Protein AF-A0AAD4DXH2-F1 (afdb_monomer_lite)

Structure (mmCIF, N/CA/C/O backbone):
data_AF-A0AAD4DXH2-F1
#
_entry.id   AF-A0AAD4DXH2-F1
#
loop_
_atom_site.group_PDB
_atom_site.id
_atom_site.type_symbol
_atom_site.label_atom_id
_atom_site.label_alt_id
_atom_site.label_comp_id
_atom_site.label_asym_id
_atom_site.label_entity_id
_atom_site.label_seq_id
_atom_site.pdbx_PDB_ins_code
_atom_site.Cartn_x
_atom_site.Cartn_y
_atom_site.Cartn_z
_atom_site.occupancy
_atom_site.B_iso_or_equiv
_atom_site.auth_seq_id
_atom_site.auth_comp_id
_atom_site.auth_asym_id
_atom_site.auth_atom_id
_atom_site.pdbx_PDB_model_num
ATOM 1 N N . LEU A 1 1 ? 5.247 3.028 -15.752 1.00 75.00 1 LEU A N 1
ATOM 2 C CA . LEU A 1 1 ? 4.070 2.848 -14.884 1.00 75.00 1 LEU A CA 1
ATOM 3 C C . LEU A 1 1 ? 3.505 4.231 -14.631 1.00 75.00 1 LEU A C 1
ATOM 5 O O . LEU A 1 1 ? 4.290 5.176 -14.620 1.00 75.00 1 LEU A O 1
ATOM 9 N N . ASP A 1 2 ? 2.190 4.370 -14.524 1.00 86.31 2 ASP A N 1
ATOM 10 C CA . ASP A 1 2 ? 1.636 5.546 -13.846 1.00 86.31 2 ASP A CA 1
ATOM 11 C C . ASP A 1 2 ? 1.756 5.375 -12.317 1.00 86.31 2 ASP A C 1
ATOM 13 O O . ASP A 1 2 ? 2.102 4.293 -11.837 1.00 86.31 2 ASP A O 1
ATOM 17 N N . GLU A 1 3 ? 1.498 6.436 -11.549 1.00 87.94 3 GLU A N 1
ATOM 18 C CA . GLU A 1 3 ? 1.646 6.427 -10.083 1.00 87.94 3 GLU A CA 1
ATOM 19 C C . GLU A 1 3 ? 0.737 5.388 -9.401 1.00 87.94 3 GLU A C 1
ATOM 21 O O . GLU A 1 3 ? 1.119 4.790 -8.397 1.00 87.94 3 GLU A O 1
ATOM 26 N N . LEU A 1 4 ? -0.452 5.120 -9.958 1.00 89.00 4 LEU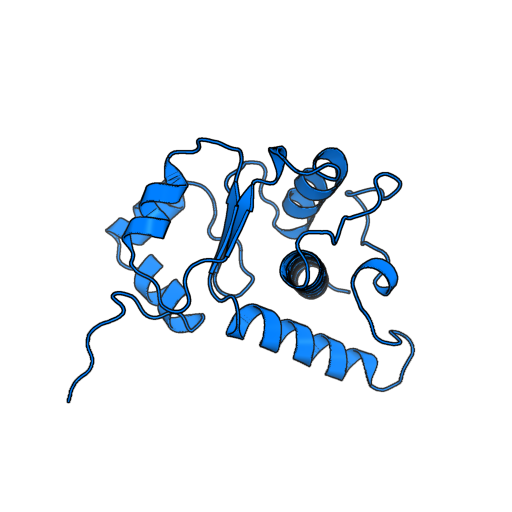 A N 1
ATOM 27 C CA . LEU A 1 4 ? -1.405 4.154 -9.401 1.00 89.00 4 LEU A CA 1
ATOM 28 C C . LEU A 1 4 ? -0.947 2.711 -9.631 1.00 89.00 4 LEU A C 1
ATOM 30 O O . LEU A 1 4 ? -1.036 1.876 -8.730 1.00 89.00 4 LEU A O 1
ATOM 34 N N . GLN A 1 5 ? -0.450 2.417 -10.830 1.00 90.62 5 GLN A N 1
ATOM 35 C CA . GLN A 1 5 ? 0.138 1.131 -11.188 1.00 90.62 5 GLN A CA 1
ATOM 36 C C . GLN A 1 5 ? 1.418 0.876 -10.399 1.00 90.62 5 GLN A C 1
ATOM 38 O O . GLN A 1 5 ? 1.651 -0.244 -9.951 1.00 90.62 5 GLN A O 1
ATOM 43 N N . GLU A 1 6 ? 2.238 1.907 -10.209 1.00 92.19 6 GLU A N 1
ATOM 44 C CA . GLU A 1 6 ? 3.446 1.822 -9.398 1.00 92.19 6 GLU A CA 1
ATOM 45 C C . GLU A 1 6 ? 3.113 1.559 -7.927 1.00 92.19 6 GLU A C 1
ATOM 47 O O . GLU A 1 6 ? 3.669 0.637 -7.333 1.00 92.19 6 GLU A O 1
ATOM 52 N N . LEU A 1 7 ? 2.139 2.278 -7.361 1.00 93.75 7 LEU A N 1
ATOM 53 C CA . LEU A 1 7 ? 1.660 2.034 -6.002 1.00 93.75 7 LEU A CA 1
ATOM 54 C C . LEU A 1 7 ? 1.124 0.612 -5.833 1.00 93.75 7 LEU A C 1
ATOM 56 O O . LEU A 1 7 ? 1.442 -0.043 -4.844 1.00 93.75 7 LEU A O 1
ATOM 60 N N . ALA A 1 8 ? 0.341 0.122 -6.795 1.00 93.19 8 ALA A N 1
ATOM 61 C CA . ALA A 1 8 ? -0.175 -1.241 -6.780 1.00 93.19 8 ALA A CA 1
ATOM 62 C C . ALA A 1 8 ? 0.946 -2.285 -6.858 1.00 93.19 8 ALA A C 1
ATOM 64 O O . ALA A 1 8 ? 0.915 -3.260 -6.114 1.00 93.19 8 ALA A O 1
ATOM 65 N N . ALA A 1 9 ? 1.954 -2.066 -7.706 1.00 93.19 9 ALA A N 1
ATOM 66 C CA . ALA A 1 9 ? 3.107 -2.953 -7.828 1.00 93.19 9 ALA A CA 1
ATOM 67 C C . ALA A 1 9 ? 3.935 -2.992 -6.536 1.00 93.19 9 ALA A C 1
ATOM 69 O O . ALA A 1 9 ? 4.247 -4.070 -6.036 1.00 93.19 9 ALA A O 1
ATOM 70 N N . VAL A 1 10 ? 4.236 -1.827 -5.949 1.00 93.81 10 VAL A N 1
ATOM 71 C CA . VAL A 1 10 ? 4.946 -1.730 -4.665 1.00 93.81 10 VAL A CA 1
ATOM 72 C C . VAL A 1 10 ? 4.137 -2.400 -3.556 1.00 93.81 10 VAL A C 1
ATOM 74 O O . VAL A 1 10 ? 4.693 -3.195 -2.802 1.00 93.81 10 VAL A O 1
ATOM 77 N N . ALA A 1 11 ? 2.830 -2.130 -3.477 1.00 93.38 11 ALA A N 1
ATOM 78 C CA . ALA A 1 11 ? 1.929 -2.729 -2.497 1.00 93.38 11 ALA A CA 1
ATOM 79 C C . ALA A 1 11 ? 1.855 -4.256 -2.639 1.00 93.38 11 ALA A C 1
ATOM 81 O O . ALA A 1 11 ? 1.969 -4.965 -1.642 1.00 93.38 11 ALA A O 1
ATOM 82 N N . ALA A 1 12 ? 1.724 -4.768 -3.866 1.00 92.94 12 ALA A N 1
ATOM 83 C CA . ALA A 1 12 ? 1.717 -6.199 -4.149 1.00 92.94 12 ALA A CA 1
ATOM 84 C C . ALA A 1 12 ? 3.049 -6.846 -3.753 1.00 92.94 12 ALA A C 1
ATOM 86 O O . ALA A 1 12 ? 3.057 -7.871 -3.074 1.00 92.94 12 ALA A O 1
ATOM 87 N N . PHE A 1 13 ? 4.173 -6.213 -4.101 1.00 94.25 13 PHE A N 1
ATOM 88 C CA . PHE A 1 13 ? 5.510 -6.695 -3.772 1.00 94.25 13 PHE A CA 1
ATOM 89 C C . PHE A 1 13 ? 5.710 -6.838 -2.261 1.00 94.25 13 PHE A C 1
ATOM 91 O O . PHE A 1 13 ? 6.060 -7.917 -1.788 1.00 94.25 13 PHE A O 1
ATOM 98 N N . ILE A 1 14 ? 5.443 -5.795 -1.473 1.00 93.50 14 ILE A N 1
ATOM 99 C CA . ILE A 1 14 ? 5.624 -5.864 -0.013 1.00 93.50 14 ILE A CA 1
ATOM 100 C C . ILE A 1 14 ? 4.581 -6.760 0.672 1.00 93.50 14 ILE A C 1
ATOM 102 O O . ILE A 1 14 ? 4.854 -7.308 1.740 1.00 93.50 14 ILE A O 1
ATOM 106 N N . ALA A 1 15 ? 3.391 -6.912 0.077 1.00 91.94 15 ALA A N 1
ATOM 107 C CA . ALA A 1 15 ? 2.336 -7.774 0.597 1.00 91.94 15 ALA A CA 1
ATOM 108 C C . ALA A 1 15 ? 2.604 -9.259 0.330 1.00 91.94 15 ALA A C 1
ATOM 110 O O . ALA A 1 15 ? 2.208 -10.105 1.133 1.00 91.94 15 ALA A O 1
ATOM 111 N N . ALA A 1 16 ? 3.293 -9.577 -0.770 1.00 91.31 16 ALA A N 1
ATOM 112 C CA . ALA A 1 16 ? 3.558 -10.949 -1.181 1.00 91.31 16 ALA A CA 1
ATOM 113 C C . ALA A 1 16 ? 4.414 -11.709 -0.160 1.00 91.31 16 ALA A C 1
ATOM 115 O O . ALA A 1 16 ? 4.097 -12.851 0.172 1.00 91.31 16 ALA A O 1
ATOM 116 N N . LEU A 1 17 ? 5.488 -11.093 0.353 1.00 88.88 17 LEU A N 1
ATOM 117 C CA . LEU A 1 17 ? 6.370 -11.710 1.348 1.00 88.88 17 LEU A CA 1
ATOM 118 C C . LEU A 1 17 ? 6.892 -10.674 2.359 1.00 88.88 17 LEU A C 1
ATOM 120 O O . LEU A 1 17 ? 7.385 -9.627 1.948 1.00 88.88 17 LEU A O 1
ATOM 124 N N . PRO A 1 18 ? 6.930 -10.986 3.671 1.00 84.12 18 PRO A N 1
ATOM 125 C CA . PRO A 1 18 ? 7.460 -10.068 4.689 1.00 84.12 18 PRO A CA 1
ATOM 126 C C . PRO A 1 18 ? 8.918 -9.639 4.465 1.00 84.12 18 PRO A C 1
ATOM 128 O O . PRO A 1 18 ? 9.320 -8.563 4.896 1.00 84.12 18 PRO A O 1
ATOM 131 N N . GLN A 1 19 ? 9.702 -10.491 3.799 1.00 87.75 19 GLN A N 1
ATOM 132 C CA . GLN A 1 19 ? 11.116 -10.274 3.483 1.00 87.75 19 GLN A CA 1
ATOM 133 C C . GLN A 1 19 ? 11.351 -9.449 2.210 1.00 87.75 19 GLN A C 1
ATOM 135 O O . GLN A 1 19 ? 12.495 -9.120 1.910 1.00 87.75 19 GLN A O 1
ATOM 140 N N . ASN A 1 20 ? 10.299 -9.139 1.445 1.00 92.88 20 ASN A N 1
ATOM 141 C CA . ASN A 1 20 ? 10.425 -8.287 0.272 1.00 92.88 20 ASN A CA 1
ATOM 142 C C . ASN A 1 20 ? 10.750 -6.871 0.735 1.00 92.88 20 ASN A C 1
ATOM 144 O O . ASN A 1 20 ? 9.976 -6.270 1.480 1.00 92.88 20 ASN A O 1
ATOM 148 N N . MET A 1 21 ? 11.906 -6.366 0.312 1.00 92.50 21 MET A N 1
ATOM 149 C CA . MET A 1 21 ? 12.438 -5.061 0.688 1.00 92.50 21 MET A CA 1
ATOM 150 C C . MET A 1 21 ? 12.814 -4.271 -0.558 1.00 92.50 21 MET A C 1
ATOM 152 O O . MET A 1 21 ? 13.356 -4.830 -1.514 1.00 92.50 21 MET A O 1
ATOM 156 N N . ILE A 1 22 ? 12.548 -2.969 -0.533 1.00 92.06 22 ILE A N 1
ATOM 157 C CA . ILE A 1 22 ? 13.007 -2.054 -1.573 1.00 92.06 22 ILE A CA 1
ATOM 158 C C . ILE A 1 22 ? 14.500 -1.771 -1.344 1.00 92.06 22 ILE A C 1
ATOM 160 O O . ILE A 1 22 ? 14.877 -1.372 -0.241 1.00 92.06 22 ILE A O 1
ATOM 164 N N . PRO A 1 23 ? 15.379 -1.961 -2.346 1.00 91.44 23 PRO A N 1
ATOM 165 C CA . PRO A 1 23 ? 16.804 -1.704 -2.169 1.00 91.44 23 PRO A CA 1
ATOM 166 C C .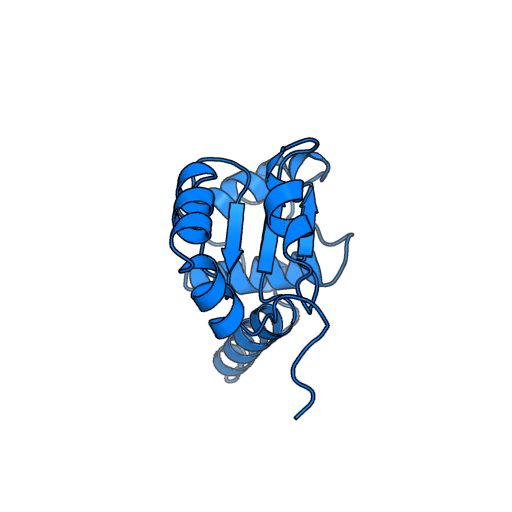 PRO A 1 23 ? 17.081 -0.250 -1.767 1.00 91.44 23 PRO A C 1
ATOM 168 O O . PRO A 1 23 ? 16.638 0.679 -2.443 1.00 91.44 23 PRO A O 1
ATOM 171 N N . CYS A 1 24 ? 17.900 -0.041 -0.730 1.00 88.00 24 CYS A N 1
ATOM 172 C CA . CYS A 1 24 ? 18.222 1.302 -0.226 1.00 88.00 24 CYS A CA 1
ATOM 173 C C . CYS A 1 24 ? 18.967 2.200 -1.236 1.00 88.00 24 CYS A C 1
ATOM 175 O O . CYS A 1 24 ? 19.126 3.394 -1.012 1.00 88.00 24 CYS A O 1
ATOM 177 N N . SER A 1 25 ? 19.453 1.635 -2.345 1.00 88.12 25 SER A N 1
ATOM 178 C CA . SER A 1 25 ? 20.094 2.373 -3.438 1.00 88.12 25 SER A CA 1
ATOM 179 C C . SER A 1 25 ? 19.107 3.067 -4.383 1.00 88.12 25 SER A C 1
ATOM 181 O O . SER A 1 25 ? 19.546 3.757 -5.303 1.00 88.12 25 SER A O 1
ATOM 183 N N . ILE A 1 26 ? 17.801 2.835 -4.225 1.00 90.50 26 ILE A N 1
ATOM 184 C CA . ILE A 1 26 ? 16.764 3.451 -5.056 1.00 90.50 26 ILE A CA 1
ATOM 185 C C . ILE A 1 26 ? 16.487 4.877 -4.584 1.00 90.50 26 ILE A C 1
ATOM 187 O O . ILE A 1 26 ? 16.415 5.154 -3.391 1.00 90.50 26 ILE A O 1
ATOM 191 N N . ASP A 1 27 ? 16.325 5.777 -5.551 1.00 90.38 27 ASP A N 1
ATOM 192 C CA . ASP A 1 27 ? 15.915 7.159 -5.322 1.00 90.38 27 ASP A CA 1
ATOM 193 C C . ASP A 1 27 ? 14.376 7.227 -5.269 1.00 90.38 27 ASP A C 1
ATOM 195 O O . ASP A 1 27 ? 13.740 7.049 -6.310 1.00 90.38 27 ASP A O 1
ATOM 199 N N . PRO A 1 28 ? 13.762 7.479 -4.099 1.00 88.62 28 PRO A N 1
ATOM 200 C CA . PRO A 1 28 ? 12.308 7.448 -3.935 1.00 88.62 28 PRO A CA 1
ATOM 201 C C . PRO A 1 28 ? 11.581 8.629 -4.599 1.00 88.62 28 PRO A C 1
ATOM 203 O O . PRO A 1 28 ? 10.355 8.640 -4.642 1.00 88.62 28 PRO A O 1
ATOM 206 N N . ALA A 1 29 ? 12.314 9.633 -5.098 1.00 88.25 29 ALA A N 1
ATOM 207 C CA . ALA A 1 29 ? 11.748 10.754 -5.849 1.00 88.25 29 ALA A CA 1
ATOM 208 C C . ALA A 1 29 ? 11.603 10.460 -7.354 1.00 88.25 29 ALA A C 1
ATOM 210 O O . ALA A 1 29 ? 11.229 11.347 -8.127 1.00 88.25 29 ALA A O 1
ATOM 211 N N . LYS A 1 30 ? 11.964 9.249 -7.789 1.00 89.56 30 LYS A N 1
ATOM 212 C CA . LYS A 1 30 ? 11.872 8.799 -9.177 1.00 89.56 30 LYS A CA 1
ATOM 213 C C . LYS A 1 30 ? 11.008 7.542 -9.260 1.00 89.56 30 LYS A C 1
ATOM 215 O O . LYS A 1 30 ? 11.008 6.768 -8.305 1.00 89.56 30 LYS A O 1
ATOM 220 N N . PRO A 1 31 ? 10.358 7.301 -10.414 1.00 87.31 31 PRO A N 1
ATOM 221 C CA . PRO A 1 31 ? 9.662 6.045 -10.654 1.00 87.31 31 PRO A CA 1
ATOM 222 C C . PRO A 1 31 ? 10.595 4.854 -10.429 1.00 87.31 31 PRO A C 1
ATOM 224 O O . PRO A 1 31 ? 11.716 4.834 -10.958 1.00 87.31 31 PRO A O 1
ATOM 227 N N . ILE A 1 32 ? 10.137 3.873 -9.657 1.00 87.75 32 ILE A N 1
ATOM 228 C CA . ILE A 1 32 ? 10.882 2.642 -9.406 1.00 87.75 32 ILE A CA 1
ATOM 229 C C . ILE A 1 32 ? 11.035 1.842 -10.701 1.00 87.75 32 ILE A C 1
ATOM 231 O O . ILE A 1 32 ? 10.151 1.839 -11.563 1.00 87.75 32 ILE A O 1
ATOM 235 N N . ASP A 1 33 ? 12.160 1.135 -10.847 1.00 89.19 33 ASP A N 1
ATOM 236 C CA . ASP A 1 33 ? 12.302 0.172 -11.936 1.00 89.19 33 ASP A CA 1
ATOM 237 C C . ASP A 1 33 ? 11.253 -0.939 -11.748 1.00 89.19 33 ASP A C 1
ATOM 239 O O . ASP A 1 33 ? 11.296 -1.645 -10.732 1.00 89.19 33 ASP A O 1
ATOM 243 N N . PRO A 1 34 ? 10.320 -1.130 -12.701 1.00 87.00 34 PRO A N 1
ATOM 244 C CA . PRO A 1 34 ? 9.279 -2.144 -12.588 1.00 87.00 34 PRO A CA 1
ATOM 245 C C . PRO A 1 34 ? 9.835 -3.555 -12.356 1.00 87.00 34 PRO A C 1
ATOM 247 O O . PRO A 1 34 ? 9.172 -4.362 -11.717 1.00 87.00 34 PRO A O 1
ATOM 250 N N . GLN A 1 35 ? 11.058 -3.854 -12.813 1.00 87.25 35 GLN A N 1
ATOM 251 C CA . GLN A 1 35 ? 11.691 -5.167 -12.624 1.00 87.25 35 GLN A CA 1
ATOM 252 C C . GLN A 1 35 ? 12.049 -5.486 -11.164 1.00 87.25 35 GLN A C 1
ATOM 254 O O . GLN A 1 35 ? 12.361 -6.632 -10.851 1.00 87.25 35 GLN A O 1
ATOM 259 N N . LEU A 1 36 ? 12.042 -4.491 -10.272 1.00 87.75 36 LEU A N 1
ATOM 260 C CA . LEU A 1 36 ? 12.327 -4.686 -8.847 1.00 87.75 36 LEU A CA 1
ATOM 261 C C . LEU A 1 36 ? 11.105 -5.148 -8.055 1.00 87.75 36 LEU A C 1
ATOM 263 O O . LEU A 1 36 ? 11.263 -5.759 -7.003 1.00 87.75 36 LEU A O 1
ATOM 267 N N . VAL A 1 37 ? 9.906 -4.826 -8.542 1.00 89.00 37 VAL A N 1
ATOM 268 C CA . VAL A 1 37 ? 8.638 -5.058 -7.835 1.00 89.00 37 VAL A CA 1
ATOM 269 C C . VAL A 1 37 ? 7.692 -5.990 -8.590 1.00 89.00 37 VAL A C 1
ATOM 271 O O . VAL A 1 37 ? 6.767 -6.525 -7.988 1.00 89.00 37 VAL A O 1
ATOM 274 N N . LEU A 1 38 ? 7.930 -6.213 -9.884 1.00 88.88 38 LEU A N 1
ATOM 275 C CA . LEU A 1 38 ? 7.170 -7.132 -10.727 1.00 88.88 38 LEU A CA 1
ATOM 276 C C . LEU A 1 38 ? 7.991 -8.388 -11.019 1.00 88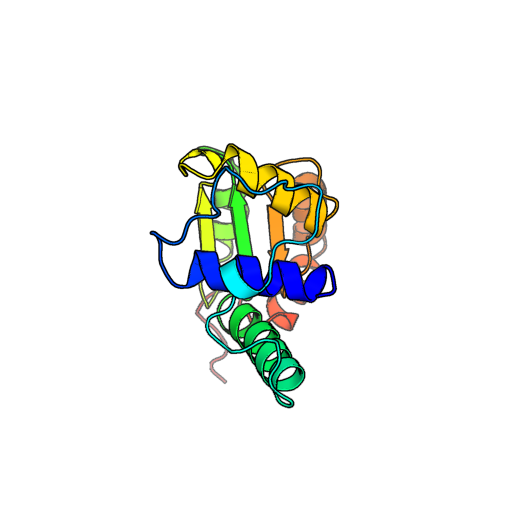.88 38 LEU A C 1
ATOM 278 O O . LEU A 1 38 ? 9.193 -8.323 -11.267 1.00 88.88 38 LEU A O 1
ATOM 282 N N . ASP A 1 39 ? 7.320 -9.533 -11.032 1.00 83.69 39 ASP A N 1
ATOM 283 C CA . ASP A 1 39 ? 7.901 -10.857 -11.260 1.00 83.69 39 ASP A CA 1
ATOM 284 C C . ASP A 1 39 ? 7.774 -11.348 -12.716 1.00 83.69 39 ASP A C 1
ATOM 286 O O . ASP A 1 39 ? 8.234 -12.445 -13.043 1.00 83.69 39 ASP A O 1
ATOM 290 N N . PHE A 1 40 ? 7.204 -10.530 -13.606 1.00 84.69 40 PHE A N 1
ATOM 291 C CA . PHE A 1 40 ? 7.014 -10.839 -15.025 1.00 84.69 40 PHE A CA 1
ATOM 292 C C . PHE A 1 40 ? 7.834 -9.934 -15.959 1.00 84.69 40 PHE A C 1
ATOM 294 O O . PHE A 1 40 ? 8.365 -8.888 -15.576 1.00 84.69 40 PHE A O 1
ATOM 301 N N . ASP A 1 41 ? 7.936 -10.338 -17.230 1.00 82.56 41 ASP A N 1
ATOM 302 C CA . ASP A 1 41 ? 8.636 -9.555 -18.250 1.00 82.56 41 ASP A CA 1
ATOM 303 C C . ASP A 1 41 ? 7.811 -8.332 -18.678 1.00 82.56 41 ASP A C 1
ATOM 305 O O . ASP A 1 41 ? 6.868 -8.415 -19.467 1.00 82.56 41 ASP A O 1
ATOM 309 N N . THR A 1 42 ? 8.228 -7.162 -18.208 1.00 8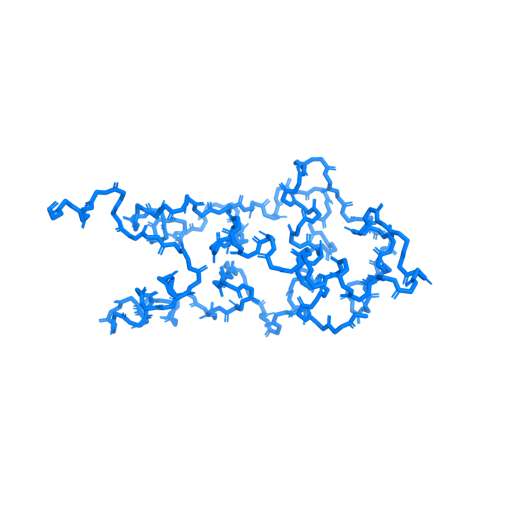3.69 42 THR A N 1
ATOM 310 C CA . THR A 1 42 ? 7.598 -5.866 -18.494 1.00 83.69 42 THR A CA 1
ATOM 311 C C . THR A 1 42 ? 7.747 -5.409 -19.946 1.00 83.69 42 THR A C 1
ATOM 313 O O . THR A 1 42 ? 7.133 -4.419 -20.345 1.00 83.69 42 THR A O 1
ATOM 316 N N . ARG A 1 43 ? 8.540 -6.116 -20.761 1.00 84.44 43 ARG A N 1
ATOM 317 C CA . ARG A 1 43 ? 8.714 -5.857 -22.200 1.00 84.44 43 ARG A CA 1
ATOM 318 C C . ARG A 1 43 ? 7.862 -6.776 -23.073 1.00 84.44 43 ARG A C 1
ATOM 320 O O . ARG A 1 43 ? 7.871 -6.625 -24.296 1.00 84.44 43 ARG A O 1
ATOM 327 N N . SER A 1 44 ? 7.140 -7.723 -22.472 1.00 86.81 44 SER A N 1
ATOM 328 C CA . SER A 1 44 ? 6.250 -8.617 -23.204 1.00 86.81 44 SER A CA 1
ATOM 329 C C . SER A 1 44 ? 5.055 -7.842 -23.786 1.00 86.81 44 SER A C 1
ATOM 331 O O . SER A 1 44 ? 4.596 -6.859 -23.199 1.00 86.81 44 SER A O 1
ATOM 333 N N . PRO A 1 45 ? 4.475 -8.291 -24.914 1.00 86.25 45 PRO A N 1
ATOM 334 C CA . PRO A 1 45 ? 3.260 -7.688 -25.465 1.00 86.25 45 PRO A CA 1
ATOM 335 C C . PRO A 1 45 ? 2.036 -7.825 -24.540 1.00 86.25 45 PRO A C 1
ATOM 337 O O . PRO A 1 45 ? 1.030 -7.168 -24.784 1.00 86.25 45 PRO A O 1
ATOM 340 N N . ARG A 1 46 ? 2.110 -8.668 -23.500 1.00 88.06 46 ARG A N 1
ATOM 341 C CA . ARG A 1 46 ? 1.067 -8.870 -22.481 1.00 88.06 46 ARG A CA 1
ATOM 342 C C . ARG A 1 46 ? 1.321 -8.089 -21.193 1.00 88.06 46 ARG A C 1
ATOM 344 O O . ARG A 1 46 ? 0.476 -8.115 -20.308 1.00 88.06 46 ARG A O 1
ATOM 351 N N . ALA A 1 47 ? 2.433 -7.360 -21.095 1.00 87.50 47 ALA A N 1
ATOM 352 C CA . ALA A 1 47 ? 2.830 -6.669 -19.872 1.00 87.50 47 ALA A CA 1
ATOM 353 C C . ALA A 1 47 ? 1.753 -5.713 -19.333 1.00 87.50 47 ALA A C 1
ATOM 355 O O . ALA A 1 47 ? 1.584 -5.592 -18.124 1.00 87.50 47 ALA A O 1
ATOM 356 N N . ALA A 1 48 ? 1.002 -5.054 -20.220 1.00 87.56 48 ALA A N 1
ATOM 357 C CA . ALA A 1 48 ? -0.098 -4.179 -19.822 1.00 87.56 48 ALA A CA 1
ATOM 358 C C . ALA A 1 48 ? -1.268 -4.955 -19.192 1.00 87.56 48 ALA A C 1
ATOM 360 O O . ALA A 1 48 ? -1.832 -4.508 -18.195 1.00 87.56 48 ALA A O 1
ATOM 361 N N . ASP A 1 49 ? -1.614 -6.116 -19.749 1.00 90.00 49 ASP A N 1
ATOM 362 C CA . ASP A 1 49 ? -2.691 -6.963 -19.231 1.00 90.00 49 ASP A CA 1
ATOM 363 C C . ASP A 1 49 ? -2.287 -7.598 -17.896 1.00 90.00 49 ASP A C 1
ATOM 365 O O . ASP A 1 49 ? -3.069 -7.591 -16.949 1.00 90.00 49 ASP A O 1
ATOM 369 N N . GLU A 1 50 ? -1.044 -8.076 -17.794 1.00 89.00 50 GLU A N 1
ATOM 370 C CA . GLU A 1 50 ? -0.478 -8.641 -16.562 1.00 89.00 50 GLU A CA 1
ATOM 371 C C . GLU A 1 50 ? -0.424 -7.596 -15.441 1.00 89.00 50 GLU A C 1
ATOM 373 O O . GLU A 1 50 ? -0.836 -7.863 -14.313 1.00 89.00 50 GLU A O 1
ATOM 378 N N . LEU A 1 51 ? -0.020 -6.365 -15.760 1.00 90.19 51 LEU A N 1
ATOM 379 C CA . LEU A 1 51 ? -0.024 -5.262 -14.806 1.00 90.19 51 LEU A CA 1
ATOM 380 C C . LEU A 1 51 ? -1.438 -4.911 -14.328 1.00 90.19 51 LEU A C 1
ATOM 382 O O . LEU A 1 51 ? -1.656 -4.720 -13.133 1.00 90.19 51 LEU A O 1
ATOM 386 N N . ASN A 1 52 ? -2.406 -4.837 -15.245 1.00 90.50 52 ASN A N 1
ATOM 387 C CA . ASN A 1 52 ? -3.801 -4.587 -14.885 1.00 90.50 52 ASN A CA 1
ATOM 388 C C . ASN A 1 52 ? -4.355 -5.697 -13.987 1.00 90.50 52 ASN A C 1
ATOM 390 O O . ASN A 1 52 ? -5.109 -5.404 -13.059 1.00 90.50 52 ASN A O 1
ATOM 394 N N . GLN A 1 53 ? -3.961 -6.948 -14.235 1.00 91.31 53 GLN A N 1
ATOM 395 C CA . GLN A 1 53 ? -4.346 -8.077 -13.399 1.00 91.31 53 GLN A CA 1
ATOM 396 C C . GLN A 1 53 ? -3.771 -7.939 -11.987 1.00 91.31 53 GLN A C 1
ATOM 398 O O . GLN A 1 53 ? -4.524 -8.044 -11.028 1.00 91.31 53 GLN A O 1
ATOM 403 N N . ILE A 1 54 ? -2.488 -7.591 -11.843 1.00 90.44 54 ILE A N 1
ATOM 404 C CA . ILE A 1 54 ? -1.866 -7.361 -10.527 1.00 90.44 54 ILE A CA 1
ATOM 405 C C . ILE A 1 54 ? -2.569 -6.241 -9.766 1.00 90.44 54 ILE A C 1
ATOM 407 O O . ILE A 1 54 ? -2.842 -6.385 -8.577 1.00 90.44 54 ILE A O 1
ATOM 411 N N . VAL A 1 55 ? -2.890 -5.135 -10.444 1.00 92.00 55 VAL A N 1
ATOM 412 C CA . VAL A 1 55 ? -3.621 -4.013 -9.839 1.00 92.00 55 VAL A CA 1
ATOM 413 C C . VAL A 1 55 ? -4.991 -4.473 -9.336 1.00 92.00 55 VAL A C 1
ATOM 415 O O . VAL A 1 55 ? -5.395 -4.113 -8.234 1.00 92.00 55 VAL A O 1
ATOM 418 N N . GLN A 1 56 ? -5.719 -5.274 -10.111 1.00 91.25 56 GLN A N 1
ATOM 419 C CA . GLN A 1 56 ? -7.016 -5.798 -9.678 1.00 91.25 56 GLN A CA 1
ATOM 420 C C . GLN A 1 56 ? -6.876 -6.798 -8.528 1.00 91.25 56 GLN A C 1
ATOM 422 O O . GLN A 1 56 ? -7.616 -6.705 -7.548 1.00 91.25 56 GLN A O 1
ATOM 427 N N . ASP A 1 57 ? -5.911 -7.708 -8.616 1.00 91.88 57 ASP A N 1
ATOM 428 C CA . ASP A 1 57 ? -5.694 -8.766 -7.636 1.00 91.88 57 ASP A CA 1
ATOM 429 C C . ASP A 1 57 ? -5.278 -8.187 -6.284 1.00 91.88 57 ASP A C 1
ATOM 431 O O . ASP A 1 57 ? -5.872 -8.534 -5.262 1.00 91.88 57 ASP A O 1
ATOM 435 N N . VAL A 1 58 ? -4.328 -7.244 -6.263 1.00 93.62 58 VAL A N 1
ATOM 436 C CA . VAL A 1 58 ? -3.844 -6.646 -5.012 1.00 93.62 58 VAL A CA 1
ATOM 437 C C . VAL A 1 58 ? -4.959 -5.904 -4.280 1.00 93.62 58 VAL A C 1
ATOM 439 O O . VAL A 1 58 ? -5.115 -6.081 -3.074 1.00 93.62 58 VAL A O 1
ATOM 442 N N . TRP A 1 59 ? -5.785 -5.129 -4.989 1.00 93.31 59 TRP A N 1
ATOM 443 C CA . TRP A 1 59 ? -6.865 -4.368 -4.357 1.00 93.31 59 TRP A CA 1
ATOM 444 C C . TRP A 1 59 ? -8.098 -5.217 -4.052 1.00 93.31 59 TRP A C 1
ATOM 446 O O . TRP A 1 59 ? -8.820 -4.902 -3.111 1.00 93.31 59 TRP A O 1
ATOM 456 N N . SER A 1 60 ? -8.318 -6.319 -4.775 1.00 91.31 60 SER A N 1
ATOM 457 C CA . SER A 1 60 ? -9.352 -7.296 -4.421 1.00 91.31 60 SER A CA 1
ATOM 458 C C . SER A 1 60 ? -8.958 -8.134 -3.204 1.00 91.31 60 SER A C 1
ATOM 460 O O . SER A 1 60 ? -9.825 -8.505 -2.413 1.00 91.31 60 SER A O 1
ATOM 462 N N . GLN A 1 61 ? -7.675 -8.473 -3.062 1.00 91.88 61 GLN A N 1
ATOM 463 C CA . GLN A 1 61 ? -7.166 -9.274 -1.951 1.00 91.88 61 GLN A CA 1
ATOM 464 C C . GLN A 1 61 ? -6.960 -8.430 -0.689 1.00 91.88 61 GLN A C 1
ATOM 466 O O . GLN A 1 61 ? -7.242 -8.886 0.420 1.00 91.88 61 GLN A O 1
ATOM 471 N N . TYR A 1 62 ? -6.504 -7.191 -0.863 1.00 92.88 62 TYR A N 1
ATOM 472 C CA . TYR A 1 62 ? -6.195 -6.245 0.204 1.00 92.88 62 TYR A CA 1
ATOM 473 C C . TYR A 1 62 ? -6.932 -4.916 -0.032 1.00 92.88 62 TYR A C 1
ATOM 475 O O . TYR A 1 62 ? -6.312 -3.889 -0.323 1.00 92.88 62 TYR A O 1
ATOM 483 N N . PRO A 1 63 ? -8.269 -4.908 0.109 1.00 92.12 63 PRO A N 1
ATOM 484 C CA . PRO A 1 63 ? -9.095 -3.723 -0.125 1.00 92.12 63 PRO A CA 1
ATOM 485 C C . PRO A 1 63 ? -8.753 -2.558 0.807 1.00 92.12 63 PRO A C 1
ATOM 487 O O . PRO A 1 63 ? -8.982 -1.403 0.448 1.00 92.12 63 PRO A O 1
ATOM 490 N N . VAL A 1 64 ? -8.195 -2.853 1.987 1.00 91.12 64 VAL A N 1
ATOM 491 C CA . VAL A 1 64 ? -7.713 -1.862 2.950 1.00 91.12 64 VAL A CA 1
ATOM 492 C C . VAL A 1 64 ? -6.273 -2.188 3.341 1.00 91.12 64 VAL A C 1
ATOM 494 O O . VAL A 1 64 ? -6.004 -3.259 3.890 1.00 91.12 64 VAL A O 1
ATOM 497 N N . MET A 1 65 ? -5.357 -1.247 3.100 1.00 91.75 65 MET A N 1
ATOM 498 C CA . MET A 1 65 ? -3.971 -1.313 3.569 1.00 91.75 65 MET A CA 1
ATOM 499 C C . MET A 1 65 ? -3.638 -0.127 4.475 1.00 91.75 65 MET A C 1
ATOM 501 O O . MET A 1 65 ? -4.030 1.008 4.208 1.00 91.75 65 MET A O 1
ATOM 505 N N . LEU A 1 66 ? -2.884 -0.388 5.539 1.00 89.88 66 LEU A N 1
ATOM 506 C CA . LEU A 1 66 ? -2.455 0.590 6.529 1.00 89.88 66 LEU A CA 1
ATOM 507 C C . LEU A 1 66 ? -0.930 0.597 6.624 1.00 89.88 66 LEU A C 1
ATOM 509 O O . LEU A 1 66 ? -0.318 -0.394 7.009 1.00 89.88 66 LEU A O 1
ATOM 513 N N . PHE A 1 67 ? -0.326 1.746 6.360 1.00 90.81 67 PHE A N 1
ATOM 514 C CA . PHE A 1 67 ? 1.093 1.994 6.573 1.00 90.81 67 PHE A CA 1
ATOM 515 C C . PHE A 1 67 ? 1.234 2.918 7.769 1.00 90.81 67 PHE A C 1
ATOM 517 O O . PHE A 1 67 ? 0.687 4.017 7.783 1.00 90.81 67 PHE A O 1
ATOM 524 N N . THR A 1 68 ? 1.931 2.482 8.806 1.00 88.00 68 THR A N 1
ATOM 525 C CA . THR A 1 68 ? 1.952 3.193 10.085 1.00 88.00 68 THR A CA 1
ATOM 526 C C . THR A 1 68 ? 3.331 3.155 10.702 1.00 88.00 68 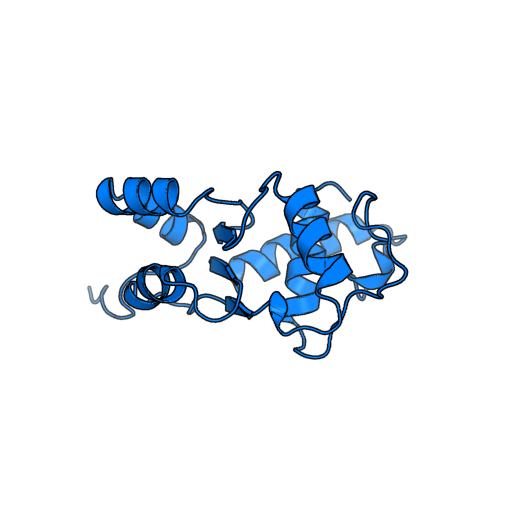THR A C 1
ATOM 528 O O . THR A 1 68 ? 4.101 2.228 10.463 1.00 88.00 68 THR A O 1
ATOM 531 N N . LYS A 1 69 ? 3.623 4.151 11.541 1.00 86.00 69 LYS A N 1
ATOM 532 C CA . LYS A 1 69 ? 4.717 4.027 12.506 1.00 86.00 69 LYS A CA 1
ATOM 533 C C . LYS A 1 69 ? 4.232 3.227 13.717 1.00 86.00 69 LYS A C 1
ATOM 535 O O . LYS A 1 69 ? 3.038 3.272 14.043 1.00 86.00 69 LYS A O 1
ATOM 540 N N . ARG A 1 70 ? 5.130 2.516 14.396 1.00 71.50 70 ARG A N 1
ATOM 541 C CA . ARG A 1 70 ? 4.837 1.779 15.629 1.00 71.50 70 ARG A CA 1
ATOM 542 C C . ARG A 1 70 ? 4.148 2.693 16.657 1.00 71.50 70 ARG A C 1
ATOM 544 O O . ARG A 1 70 ? 4.549 3.838 16.856 1.00 71.50 70 ARG A O 1
ATOM 551 N N . TYR A 1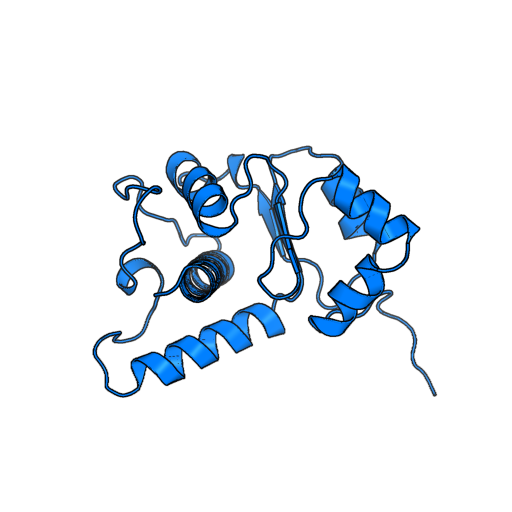 71 ? 3.111 2.176 17.324 1.00 60.06 71 TYR A N 1
ATOM 552 C CA . TYR A 1 71 ? 2.329 2.854 18.378 1.00 60.06 71 TYR A CA 1
ATOM 553 C C . TYR A 1 71 ? 1.432 4.042 17.963 1.00 60.06 71 TYR A C 1
ATOM 555 O O . TYR A 1 71 ? 1.084 4.863 18.815 1.00 60.06 71 TYR A O 1
ATOM 563 N N . GLN A 1 72 ? 0.973 4.143 16.711 1.00 63.53 72 GLN A N 1
ATOM 564 C CA . GLN A 1 72 ? -0.053 5.140 16.366 1.00 63.53 72 GLN A CA 1
ATOM 565 C C . GLN A 1 72 ? -1.478 4.667 16.712 1.00 63.53 72 GLN A C 1
ATOM 567 O O . GLN A 1 72 ? -1.895 3.548 16.418 1.00 63.53 72 GLN A O 1
ATOM 572 N N . SER A 1 73 ? -2.259 5.561 17.325 1.00 59.34 73 SER A N 1
ATOM 573 C CA . SER A 1 73 ? -3.632 5.331 17.806 1.00 59.34 73 SER A CA 1
ATOM 574 C C . SER A 1 73 ? -4.638 4.940 16.714 1.00 59.34 73 SER A C 1
ATOM 576 O O . SER A 1 73 ? -5.684 4.376 17.032 1.00 59.34 73 SER A O 1
ATOM 578 N N . LEU A 1 74 ? -4.322 5.197 15.442 1.00 62.50 74 LEU A N 1
ATOM 579 C CA . LEU A 1 74 ? -5.191 4.926 14.294 1.00 62.50 74 LEU A CA 1
ATOM 580 C C . LEU A 1 74 ? -5.378 3.447 13.970 1.00 62.50 74 LEU A C 1
ATOM 582 O O . LEU A 1 74 ? -6.449 3.086 13.483 1.00 62.50 74 LEU A O 1
ATOM 586 N N . GLN A 1 75 ? -4.404 2.593 14.313 1.00 60.69 75 GLN A N 1
ATOM 587 C CA . GLN A 1 75 ? -4.582 1.140 14.236 1.00 60.69 75 GLN A CA 1
ATOM 588 C C . GLN A 1 75 ? -5.860 0.717 14.968 1.00 60.69 75 GLN A C 1
ATOM 590 O O . GLN A 1 75 ? -6.545 -0.187 14.516 1.00 60.69 75 GLN A O 1
ATOM 595 N N . ARG A 1 76 ? -6.242 1.409 16.054 1.00 62.31 76 ARG A N 1
ATOM 596 C CA . ARG A 1 76 ? -7.475 1.105 16.788 1.00 62.31 76 ARG A CA 1
ATOM 597 C C . ARG A 1 76 ? -8.735 1.469 16.011 1.00 62.31 76 ARG A C 1
ATOM 599 O O . ARG A 1 76 ? -9.657 0.677 16.039 1.00 62.31 76 ARG A O 1
ATOM 606 N N . ILE A 1 77 ? -8.792 2.615 15.329 1.00 64.94 77 ILE A N 1
ATOM 607 C CA . ILE A 1 77 ? -10.005 3.027 14.590 1.00 64.94 77 ILE A CA 1
ATOM 608 C C . ILE A 1 77 ? -10.293 2.018 13.475 1.00 64.94 77 ILE A C 1
ATOM 610 O O . ILE A 1 77 ? -11.408 1.524 13.360 1.00 64.94 77 ILE A O 1
ATOM 614 N N . ILE A 1 78 ? -9.262 1.643 12.715 1.00 65.81 78 ILE A N 1
ATOM 615 C CA . ILE A 1 78 ? -9.419 0.707 11.598 1.00 65.81 78 ILE A CA 1
ATOM 616 C C . ILE A 1 78 ? -9.562 -0.746 12.076 1.00 65.81 78 ILE A C 1
ATOM 618 O O . ILE A 1 78 ? -10.350 -1.494 11.507 1.00 65.81 78 ILE A O 1
ATOM 622 N N . ALA A 1 79 ? -8.878 -1.151 13.151 1.00 63.59 79 ALA A N 1
ATOM 623 C CA . ALA A 1 79 ? -9.054 -2.487 13.727 1.00 63.59 79 ALA A CA 1
ATOM 624 C C . ALA A 1 79 ? -10.416 -2.680 14.416 1.00 63.59 79 ALA A C 1
ATOM 626 O O . ALA A 1 79 ? -10.883 -3.811 14.516 1.00 63.59 79 ALA A O 1
ATOM 627 N N . VAL A 1 80 ? -11.064 -1.608 14.890 1.00 60.38 80 VAL A N 1
ATOM 628 C CA . VAL A 1 80 ? -12.394 -1.677 15.528 1.00 60.38 80 VAL A CA 1
ATOM 629 C C . VAL A 1 80 ? -13.504 -1.996 14.521 1.00 60.38 80 VAL A C 1
ATOM 631 O O . VAL A 1 80 ? -14.542 -2.510 14.919 1.00 60.38 80 VAL A O 1
ATOM 634 N N . MET A 1 81 ? -13.279 -1.764 13.228 1.00 70.00 81 MET A N 1
ATOM 635 C CA . MET A 1 81 ? -14.276 -1.955 12.173 1.00 70.00 81 MET A CA 1
ATOM 636 C C . MET A 1 81 ? -14.576 -3.434 11.810 1.00 70.00 81 MET A C 1
ATOM 638 O O . MET A 1 81 ? -15.467 -3.682 11.005 1.00 70.00 81 MET A O 1
ATOM 642 N N . ASP A 1 82 ? -13.867 -4.422 12.380 1.00 77.19 82 ASP A N 1
ATOM 643 C CA . ASP A 1 82 ? -14.054 -5.872 12.116 1.00 77.19 82 ASP A CA 1
ATOM 644 C C . ASP A 1 82 ? -14.206 -6.217 10.617 1.00 77.19 82 ASP A C 1
ATOM 646 O O . ASP A 1 82 ? -15.136 -6.902 10.183 1.00 77.19 82 ASP A O 1
ATOM 650 N N . LEU A 1 83 ? -13.290 -5.679 9.807 1.00 82.81 83 LEU A N 1
ATOM 651 C CA . LEU A 1 83 ? -13.319 -5.802 8.352 1.00 82.81 83 LEU A CA 1
ATOM 652 C C . LEU A 1 83 ? -13.025 -7.231 7.879 1.00 82.81 83 LEU A C 1
ATOM 654 O O . LEU A 1 83 ? -12.150 -7.917 8.410 1.00 82.81 83 LEU A O 1
ATOM 658 N N . GLN A 1 84 ? -13.728 -7.652 6.828 1.00 83.62 84 GLN A N 1
ATOM 659 C CA . GLN A 1 84 ? -13.495 -8.896 6.099 1.00 83.62 84 GLN A CA 1
ATOM 660 C C . GLN A 1 84 ? -13.267 -8.603 4.604 1.00 83.62 84 GLN A C 1
ATOM 662 O O . GLN A 1 84 ? -14.200 -8.138 3.945 1.00 83.62 84 GLN A O 1
ATOM 667 N N . PRO A 1 85 ? -12.073 -8.890 4.046 1.00 87.12 85 PRO A N 1
ATOM 668 C CA . PRO A 1 85 ? -10.871 -9.378 4.736 1.00 87.12 85 PRO A CA 1
ATOM 669 C C . PRO A 1 85 ? -10.289 -8.338 5.717 1.00 87.12 85 PRO A C 1
ATOM 671 O O . PRO A 1 85 ? -10.562 -7.142 5.574 1.00 87.12 85 PRO A O 1
ATOM 674 N N . PRO A 1 86 ? -9.495 -8.773 6.717 1.00 86.12 86 PRO A N 1
ATOM 675 C CA . PRO A 1 86 ? -8.879 -7.854 7.662 1.00 86.12 86 PRO A CA 1
ATOM 676 C C . PRO A 1 86 ? -7.892 -6.913 6.953 1.00 86.12 86 PRO A C 1
ATOM 678 O O . PRO A 1 86 ? -7.264 -7.310 5.967 1.00 86.12 86 PRO A O 1
ATOM 681 N N . PRO A 1 87 ? -7.698 -5.686 7.463 1.00 88.25 87 PRO A N 1
ATOM 682 C CA . PRO A 1 87 ? -6.789 -4.719 6.862 1.00 88.25 87 PRO A CA 1
ATOM 683 C C . PRO A 1 87 ? -5.350 -5.221 6.900 1.00 88.25 87 PRO A C 1
ATOM 685 O O . PRO A 1 87 ? -4.867 -5.667 7.946 1.00 88.25 87 PRO A O 1
ATOM 688 N N . MET A 1 88 ? -4.631 -5.083 5.790 1.00 90.25 88 MET A N 1
ATOM 689 C CA . MET A 1 88 ? -3.207 -5.396 5.772 1.00 90.25 88 MET A CA 1
ATOM 690 C C . MET A 1 88 ? -2.417 -4.238 6.376 1.00 90.25 88 MET A C 1
ATOM 692 O O . MET A 1 88 ? -2.481 -3.120 5.878 1.00 90.25 88 MET A O 1
ATOM 696 N N . THR A 1 89 ? -1.683 -4.488 7.460 1.00 89.00 89 THR A N 1
ATOM 697 C CA . THR A 1 89 ? -0.956 -3.440 8.191 1.00 89.00 89 THR A CA 1
ATOM 698 C C . THR A 1 89 ? 0.552 -3.634 8.089 1.00 89.00 89 THR A C 1
ATOM 700 O O . THR A 1 89 ? 1.055 -4.724 8.351 1.00 89.00 89 THR A O 1
ATOM 703 N N . PHE A 1 90 ? 1.270 -2.556 7.779 1.00 89.94 90 PHE A N 1
ATOM 704 C CA . PHE A 1 90 ? 2.726 -2.495 7.717 1.00 89.94 90 PHE A CA 1
ATOM 705 C C . PHE A 1 90 ? 3.264 -1.472 8.724 1.00 89.94 90 PHE A C 1
ATOM 707 O O . PHE A 1 90 ? 2.968 -0.276 8.635 1.00 89.94 90 PHE A O 1
ATOM 714 N N . GLU A 1 91 ? 4.091 -1.935 9.663 1.00 90.12 91 GLU A N 1
ATOM 715 C CA . GLU A 1 91 ? 4.887 -1.074 10.547 1.00 90.12 91 GLU A CA 1
ATOM 716 C C . GLU A 1 91 ? 6.143 -0.615 9.800 1.00 90.12 91 GLU A C 1
ATOM 718 O O . GLU A 1 91 ? 7.215 -1.212 9.904 1.00 90.12 91 GLU A O 1
ATOM 723 N N . VAL A 1 92 ? 5.986 0.411 8.962 1.00 91.12 92 VAL A N 1
ATOM 724 C CA . VAL A 1 92 ? 7.021 0.821 8.001 1.00 91.12 92 VAL A CA 1
ATOM 725 C C . VAL A 1 92 ? 8.277 1.371 8.657 1.00 91.12 92 VAL A C 1
ATOM 727 O O . VAL A 1 92 ? 9.332 1.313 8.048 1.00 91.12 92 VAL A O 1
ATOM 730 N N . ASP A 1 93 ? 8.197 1.866 9.889 1.00 88.56 93 ASP A N 1
ATOM 731 C CA . ASP A 1 93 ? 9.346 2.349 10.661 1.00 88.56 93 ASP A CA 1
ATOM 732 C C . ASP A 1 93 ? 10.212 1.224 11.243 1.00 88.56 93 ASP A C 1
ATOM 734 O O . ASP A 1 93 ? 11.345 1.474 11.639 1.00 88.56 93 ASP A O 1
ATOM 738 N N . GLN A 1 94 ? 9.688 -0.002 11.318 1.00 89.94 94 GLN A N 1
ATOM 739 C CA . GLN A 1 94 ? 10.422 -1.169 11.819 1.00 89.94 94 GLN A CA 1
ATOM 740 C C . GLN A 1 94 ? 11.118 -1.949 10.696 1.00 89.94 94 GLN A C 1
ATOM 742 O O . GLN A 1 94 ? 11.791 -2.944 10.962 1.00 89.94 94 GLN A O 1
ATOM 747 N N . ARG A 1 95 ? 10.944 -1.524 9.441 1.00 91.56 95 ARG A N 1
ATOM 748 C CA . ARG A 1 95 ? 11.556 -2.167 8.280 1.00 91.56 95 ARG A CA 1
ATOM 749 C C . ARG A 1 95 ? 12.941 -1.592 7.994 1.00 91.56 95 ARG A C 1
ATOM 751 O O . ARG A 1 95 ? 13.189 -0.401 8.185 1.00 91.56 95 ARG A O 1
ATOM 758 N N . GLU A 1 96 ? 13.827 -2.439 7.479 1.00 92.56 96 GLU A N 1
ATOM 759 C CA . GLU A 1 96 ? 15.186 -2.041 7.085 1.00 92.56 96 GLU A CA 1
ATOM 760 C C . GLU A 1 96 ? 15.186 -1.084 5.882 1.00 92.56 96 GLU A C 1
ATOM 762 O O . GLU A 1 96 ? 16.037 -0.206 5.795 1.00 92.56 96 GLU A O 1
ATOM 767 N N . ASP A 1 97 ? 14.193 -1.198 4.996 1.00 94.06 97 ASP A N 1
ATOM 768 C CA . ASP A 1 97 ? 14.001 -0.333 3.827 1.00 94.06 97 ASP A CA 1
ATOM 769 C C . ASP A 1 97 ? 13.183 0.937 4.126 1.00 94.06 97 ASP A C 1
ATOM 771 O O . ASP A 1 97 ? 12.769 1.639 3.203 1.00 94.06 97 ASP A O 1
ATOM 775 N N . SER A 1 98 ? 12.942 1.258 5.403 1.00 92.94 98 SER A N 1
ATOM 776 C CA . SER A 1 98 ? 12.087 2.379 5.826 1.00 92.94 98 SER A CA 1
ATOM 777 C C . SER A 1 98 ? 12.518 3.735 5.259 1.00 92.94 98 SER A C 1
ATOM 779 O O . SER A 1 98 ? 11.664 4.542 4.883 1.00 92.94 98 SER A O 1
ATOM 781 N N . GLU A 1 99 ? 13.828 3.964 5.140 1.00 92.38 99 GLU A N 1
ATOM 782 C CA . GLU A 1 99 ? 14.413 5.193 4.591 1.00 92.38 99 GLU A CA 1
ATOM 783 C C . GLU A 1 99 ? 14.065 5.428 3.113 1.00 92.38 99 GLU A C 1
ATOM 785 O O . GLU A 1 99 ? 14.057 6.575 2.673 1.00 92.38 99 GLU A O 1
ATOM 790 N N . VAL A 1 100 ? 13.734 4.373 2.359 1.00 94.38 100 VAL A N 1
ATOM 791 C CA . VAL A 1 100 ? 13.317 4.473 0.948 1.00 94.38 100 VAL A CA 1
ATOM 792 C C . VAL A 1 100 ? 11.814 4.274 0.794 1.00 94.38 100 VAL A C 1
ATOM 794 O O . VAL A 1 100 ? 11.166 5.025 0.067 1.00 94.38 100 VAL A O 1
ATOM 797 N N . LEU A 1 101 ? 11.230 3.314 1.514 1.00 93.50 101 LEU A N 1
ATOM 798 C CA . LEU A 1 101 ? 9.811 2.987 1.417 1.00 93.50 101 LEU A CA 1
ATOM 799 C C . LEU A 1 101 ? 8.916 4.151 1.862 1.00 93.50 101 LEU A C 1
ATOM 801 O O . LEU A 1 101 ? 7.930 4.444 1.192 1.00 93.50 101 LEU A O 1
ATOM 805 N N . ILE A 1 102 ? 9.239 4.831 2.968 1.00 93.62 102 ILE A N 1
ATOM 806 C CA . ILE A 1 102 ? 8.397 5.925 3.479 1.00 93.62 102 ILE A CA 1
ATOM 807 C C . ILE A 1 102 ? 8.359 7.102 2.488 1.00 93.62 102 ILE A C 1
ATOM 809 O O . ILE A 1 102 ? 7.257 7.511 2.113 1.00 93.62 102 ILE A O 1
ATOM 813 N N . PRO A 1 103 ? 9.501 7.637 2.006 1.00 93.94 103 PRO A N 1
ATOM 814 C CA . PRO A 1 103 ? 9.469 8.697 1.001 1.00 93.94 103 PRO A CA 1
ATOM 815 C C . PRO A 1 103 ? 8.815 8.263 -0.316 1.00 93.94 103 PRO A C 1
ATOM 817 O O . PRO A 1 103 ? 8.105 9.066 -0.916 1.00 93.94 103 PRO A O 1
ATOM 820 N N . LEU A 1 104 ? 8.994 7.004 -0.737 1.00 93.00 104 LEU A N 1
ATOM 821 C CA . LEU A 1 104 ? 8.350 6.467 -1.939 1.00 93.00 104 LEU A CA 1
ATOM 822 C C . LEU A 1 104 ? 6.821 6.464 -1.799 1.00 93.00 104 LEU A C 1
ATOM 824 O O . LEU A 1 104 ? 6.112 6.930 -2.686 1.00 93.00 104 LEU A O 1
ATOM 828 N N . LEU A 1 105 ? 6.296 6.005 -0.660 1.00 92.88 105 LEU A N 1
ATOM 829 C CA . LEU A 1 105 ? 4.859 6.043 -0.380 1.00 92.88 105 LEU A CA 1
ATOM 830 C C . LEU A 1 105 ? 4.319 7.477 -0.376 1.00 92.88 105 LEU A C 1
ATOM 832 O O . LEU A 1 105 ? 3.247 7.723 -0.927 1.00 92.88 105 LEU A O 1
ATOM 836 N N . HIS A 1 106 ? 5.048 8.430 0.207 1.00 92.69 106 HIS A N 1
ATOM 837 C CA . HIS A 1 106 ? 4.676 9.847 0.174 1.00 92.69 106 HIS A CA 1
ATOM 838 C C . HIS A 1 106 ? 4.632 10.403 -1.249 1.00 92.69 106 HIS A C 1
ATOM 840 O O . HIS A 1 106 ? 3.669 11.081 -1.608 1.00 92.69 106 HIS A O 1
ATOM 846 N N . HIS A 1 107 ? 5.618 10.054 -2.078 1.00 91.69 107 HIS A N 1
ATOM 847 C CA . HIS A 1 107 ? 5.645 10.422 -3.489 1.00 91.69 107 HIS A CA 1
ATOM 848 C C . HIS A 1 107 ? 4.419 9.879 -4.241 1.00 91.69 107 HIS A C 1
ATOM 850 O O . HIS A 1 107 ? 3.667 10.661 -4.817 1.00 91.69 107 HIS A O 1
ATOM 856 N N . LEU A 1 108 ? 4.154 8.572 -4.147 1.00 91.56 108 LEU A N 1
ATOM 857 C CA . LEU A 1 108 ? 3.089 7.892 -4.901 1.00 91.56 108 LEU A CA 1
ATOM 858 C C . LEU A 1 108 ? 1.667 8.249 -4.455 1.00 91.56 108 LEU A C 1
ATOM 860 O O . LEU A 1 108 ? 0.703 8.026 -5.181 1.00 91.56 108 LEU A O 1
ATOM 864 N N . THR A 1 109 ? 1.510 8.765 -3.239 1.00 90.62 109 THR A N 1
ATOM 865 C CA . THR A 1 109 ? 0.189 9.064 -2.663 1.00 90.62 109 THR A CA 1
ATOM 866 C C . THR A 1 109 ? -0.059 10.547 -2.452 1.00 90.62 109 THR A C 1
ATOM 868 O O . THR A 1 109 ? -1.143 10.915 -1.998 1.00 90.62 109 THR A O 1
ATOM 871 N N . SER A 1 110 ? 0.937 11.395 -2.730 1.00 88.94 110 SER A N 1
ATOM 872 C CA . SER A 1 110 ? 0.940 12.819 -2.373 1.00 88.94 110 SER A CA 1
ATOM 873 C C . SER A 1 110 ? 0.682 13.097 -0.881 1.00 88.94 110 SER A C 1
ATOM 875 O O . SER A 1 110 ? 0.336 14.216 -0.502 1.00 88.94 110 SER A O 1
ATOM 877 N N . SER A 1 111 ? 0.823 12.089 -0.016 1.00 85.62 111 SER A N 1
ATOM 878 C CA . SER A 1 111 ? 0.718 12.258 1.433 1.00 85.62 111 SER A CA 1
ATOM 879 C C . SER A 1 111 ? 2.045 12.746 2.005 1.00 85.62 111 SER A C 1
ATOM 881 O O . SER A 1 111 ? 3.107 12.436 1.475 1.00 85.62 111 SER A O 1
ATOM 883 N N . THR A 1 112 ? 2.001 13.474 3.116 1.00 84.00 112 THR A N 1
ATOM 884 C CA . THR A 1 112 ? 3.208 13.969 3.803 1.00 84.00 112 THR A CA 1
ATOM 885 C C . THR A 1 112 ? 3.450 13.307 5.149 1.00 84.00 112 THR A C 1
ATOM 887 O O . THR A 1 112 ? 4.515 13.485 5.730 1.00 84.00 112 THR A O 1
ATOM 890 N N . ASP A 1 113 ? 2.470 12.556 5.653 1.00 83.12 113 ASP A N 1
ATOM 891 C CA . ASP A 1 113 ? 2.462 12.067 7.024 1.00 83.12 113 ASP A CA 1
ATOM 892 C C . ASP A 1 113 ? 1.963 10.629 7.121 1.00 83.12 113 ASP A C 1
ATOM 894 O O . ASP A 1 113 ? 1.189 10.148 6.293 1.00 83.12 113 ASP A O 1
ATOM 898 N N . LEU A 1 114 ? 2.423 9.952 8.173 1.00 85.75 114 LEU A N 1
ATOM 899 C CA . LEU A 1 114 ? 1.932 8.644 8.584 1.00 85.75 114 LEU A CA 1
ATOM 900 C C . LEU A 1 114 ? 0.983 8.791 9.786 1.00 85.75 114 LEU A C 1
ATOM 902 O O . LEU A 1 114 ? 1.228 9.623 10.669 1.00 85.75 114 LEU A O 1
ATOM 906 N N . PRO A 1 115 ? -0.054 7.949 9.876 1.00 86.69 115 PRO A N 1
ATOM 907 C CA . PRO A 1 115 ? -0.252 6.758 9.059 1.00 86.69 115 PRO A CA 1
ATOM 908 C C . PRO A 1 115 ? -0.980 7.065 7.752 1.00 86.69 115 PRO A C 1
ATOM 910 O O . PRO A 1 115 ? -1.738 8.026 7.646 1.00 86.69 115 PRO A O 1
ATOM 913 N N . LEU A 1 116 ? -0.754 6.197 6.777 1.00 88.88 116 LEU A N 1
ATOM 914 C CA . LEU A 1 116 ? -1.321 6.260 5.446 1.00 88.88 116 LEU A CA 1
ATOM 915 C C . LEU A 1 116 ? -2.280 5.090 5.268 1.00 88.88 116 LEU A C 1
ATOM 917 O O . LEU A 1 116 ? -1.934 3.935 5.522 1.00 88.88 116 LEU A O 1
ATOM 921 N N . VAL A 1 117 ? -3.498 5.410 4.845 1.00 88.75 117 VAL A N 1
ATOM 922 C CA . VAL A 1 117 ? -4.582 4.445 4.669 1.00 88.75 117 VAL A CA 1
ATOM 923 C C . VAL A 1 117 ? -4.949 4.402 3.202 1.00 88.75 117 VAL A C 1
ATOM 925 O O . VAL A 1 117 ? -5.382 5.412 2.645 1.00 88.75 117 VAL A O 1
ATOM 928 N N . LEU A 1 118 ? -4.777 3.232 2.595 1.00 91.44 118 LEU A N 1
ATOM 929 C CA . LEU A 1 118 ? -5.225 2.958 1.240 1.00 91.44 118 LEU A CA 1
ATOM 930 C C . LEU A 1 118 ? -6.533 2.180 1.286 1.00 91.44 118 LEU A C 1
ATOM 932 O O . LEU A 1 118 ? -6.602 1.129 1.921 1.00 91.44 118 LEU A O 1
ATOM 936 N N . ILE A 1 119 ? -7.544 2.679 0.580 1.00 91.06 119 ILE A N 1
ATOM 937 C CA . ILE A 1 119 ? -8.802 1.974 0.332 1.00 91.06 119 ILE A CA 1
ATOM 938 C C . ILE A 1 119 ? -8.955 1.828 -1.182 1.00 91.06 119 ILE A C 1
ATOM 940 O O . ILE A 1 119 ? -9.004 2.828 -1.900 1.00 91.06 119 ILE A O 1
ATOM 944 N N . GLY A 1 120 ? -8.960 0.587 -1.678 1.00 90.06 120 GLY A N 1
ATOM 945 C CA . GLY A 1 120 ? -9.021 0.292 -3.116 1.00 90.06 120 GLY A CA 1
ATOM 946 C C . GLY A 1 120 ? -7.917 0.984 -3.929 1.00 90.06 120 GLY A C 1
ATOM 947 O O . GLY A 1 120 ? -8.182 1.514 -5.007 1.00 90.06 120 GLY A O 1
ATOM 948 N N . GLY A 1 121 ? -6.707 1.072 -3.367 1.00 89.69 121 GLY A N 1
ATOM 949 C CA . GLY A 1 121 ? -5.553 1.717 -4.000 1.00 89.69 121 GLY A CA 1
ATOM 950 C C . GLY A 1 121 ? -5.514 3.243 -3.933 1.00 89.69 121 GLY A C 1
ATOM 951 O O . GLY A 1 121 ? -4.647 3.850 -4.556 1.00 89.69 121 GLY A O 1
ATOM 952 N N . LYS A 1 122 ? -6.417 3.888 -3.183 1.00 90.88 122 LYS A N 1
ATOM 953 C CA . LYS A 1 122 ? -6.443 5.350 -3.021 1.00 90.88 122 LYS A CA 1
ATOM 954 C C . LYS A 1 122 ? -6.170 5.760 -1.584 1.00 90.88 122 LYS A C 1
ATOM 956 O O . LYS A 1 122 ? -6.750 5.194 -0.661 1.00 90.88 122 LYS A O 1
ATOM 961 N N . SER A 1 123 ? -5.330 6.779 -1.409 1.00 90.19 123 SER A N 1
ATOM 962 C CA . SER A 1 123 ? -5.098 7.398 -0.102 1.00 90.19 123 SER A CA 1
ATOM 963 C C . SER A 1 123 ? -6.343 8.149 0.366 1.00 90.19 123 SER A C 1
ATOM 965 O O . SER A 1 123 ? -6.897 8.959 -0.376 1.00 90.19 123 SER A O 1
ATOM 967 N N . VAL A 1 124 ? -6.777 7.882 1.598 1.00 86.12 124 VAL A N 1
ATOM 968 C CA . VAL A 1 124 ? -7.987 8.480 2.203 1.00 86.12 124 VAL A CA 1
ATOM 969 C C . VAL A 1 124 ? -7.656 9.698 3.082 1.00 86.12 124 VAL A C 1
ATOM 971 O O . VAL A 1 124 ? -8.525 10.317 3.691 1.00 86.12 124 VAL A O 1
ATOM 974 N N . GLY A 1 125 ? -6.390 10.118 3.077 1.00 81.06 125 GLY A N 1
ATOM 975 C CA . GLY A 1 125 ? -5.936 11.338 3.734 1.00 81.06 125 GLY A CA 1
ATOM 976 C C . GLY A 1 125 ? -5.551 11.138 5.199 1.00 81.06 125 GLY A C 1
ATOM 977 O O . GLY A 1 125 ? -5.131 10.060 5.616 1.00 81.06 125 GLY A O 1
ATOM 978 N N . SER A 1 126 ? -5.620 12.226 5.967 1.00 80.56 126 SER A N 1
ATOM 979 C CA . SER A 1 126 ? -5.125 12.278 7.344 1.00 80.56 126 SER A CA 1
ATOM 980 C C . SER A 1 126 ? -6.066 11.598 8.343 1.00 80.56 126 SER A C 1
ATOM 982 O O . SER A 1 126 ? -7.223 11.299 8.057 1.00 80.56 126 SER A O 1
ATOM 984 N N . ILE A 1 127 ? -5.589 11.438 9.580 1.00 77.38 127 ILE A N 1
ATOM 985 C CA . ILE A 1 127 ? -6.384 10.921 10.704 1.00 77.38 127 ILE A CA 1
ATOM 986 C C . ILE A 1 127 ? -7.696 11.684 10.892 1.00 77.38 127 ILE A C 1
ATOM 988 O O . ILE A 1 127 ? -8.727 11.077 11.174 1.00 77.38 127 ILE A O 1
ATOM 992 N N . ALA A 1 128 ? -7.640 13.013 10.787 1.00 81.06 128 ALA A N 1
ATOM 993 C CA . ALA A 1 128 ? -8.807 13.864 10.963 1.00 81.06 128 ALA A CA 1
ATOM 994 C C . ALA A 1 128 ? -9.831 13.607 9.852 1.00 81.06 128 ALA A C 1
ATOM 996 O O . ALA A 1 128 ? -10.989 13.355 10.160 1.00 81.06 128 ALA A O 1
ATOM 997 N N . ALA A 1 129 ? -9.375 13.536 8.596 1.00 83.81 129 ALA A N 1
ATOM 998 C CA . ALA A 1 129 ? -10.234 13.219 7.458 1.00 83.81 129 ALA A CA 1
ATOM 999 C C . ALA A 1 129 ? -10.886 11.834 7.604 1.00 83.81 129 ALA A C 1
ATOM 1001 O O . ALA A 1 129 ? -12.080 11.687 7.385 1.00 83.81 129 ALA A O 1
ATOM 1002 N N . ILE A 1 130 ? -10.135 10.822 8.051 1.00 82.25 130 ILE A N 1
ATOM 1003 C CA . ILE A 1 130 ? -10.685 9.476 8.277 1.00 82.25 130 ILE A CA 1
ATOM 1004 C C . ILE A 1 130 ? -11.770 9.493 9.359 1.00 82.25 130 ILE A C 1
ATOM 1006 O O . ILE A 1 130 ? -12.786 8.825 9.205 1.00 82.25 130 ILE A O 1
ATOM 1010 N N . ARG A 1 131 ? -11.581 10.258 10.442 1.00 81.44 131 ARG A N 1
ATOM 1011 C CA . ARG A 1 131 ? -12.604 10.407 11.490 1.00 81.44 131 ARG A CA 1
ATOM 1012 C C . ARG A 1 131 ? -13.848 11.119 10.980 1.00 81.44 131 ARG A C 1
ATOM 1014 O O . ARG A 1 131 ? -14.945 10.679 11.280 1.00 81.44 131 ARG A O 1
ATOM 1021 N N . GLU A 1 132 ? -13.679 12.174 10.191 1.00 86.19 132 GLU A N 1
ATOM 1022 C CA . GLU A 1 132 ? -14.801 12.877 9.563 1.00 86.19 132 GLU A CA 1
ATOM 1023 C C . GLU A 1 132 ? -15.586 11.950 8.623 1.00 86.19 132 GLU A C 1
ATOM 1025 O O . GLU A 1 132 ? -16.814 11.950 8.648 1.00 86.19 132 GLU A O 1
ATOM 1030 N N . LEU A 1 133 ? -14.890 11.111 7.846 1.00 84.75 133 LEU A N 1
ATOM 1031 C CA . LEU A 1 133 ? -15.510 10.114 6.967 1.00 84.75 133 LEU A CA 1
ATOM 1032 C C . LEU A 1 133 ? -16.222 8.995 7.743 1.00 84.75 133 LEU A C 1
ATOM 1034 O O . LEU A 1 133 ? -17.219 8.454 7.265 1.00 84.75 133 LEU A O 1
ATOM 1038 N N . ASP A 1 134 ? -15.700 8.618 8.910 1.00 83.06 134 ASP A N 1
ATOM 1039 C CA . ASP A 1 134 ? -16.339 7.656 9.813 1.00 83.06 134 ASP A CA 1
ATOM 1040 C C . ASP A 1 134 ? -17.627 8.251 10.407 1.00 83.06 134 ASP A C 1
ATOM 1042 O O . ASP A 1 134 ? -18.703 7.662 10.296 1.00 83.06 134 ASP A O 1
ATOM 1046 N N . GLU A 1 135 ? -17.550 9.481 10.925 1.00 84.31 135 GLU A N 1
ATOM 1047 C CA . GLU A 1 135 ? -18.694 10.229 11.458 1.00 84.31 135 GLU A CA 1
ATOM 1048 C C . GLU A 1 135 ? -19.781 10.474 10.396 1.00 84.31 135 GLU A C 1
ATOM 1050 O O . GLU A 1 135 ? -20.974 10.429 10.710 1.00 84.31 135 GLU A O 1
ATOM 1055 N N . SER A 1 136 ? -19.399 10.683 9.131 1.00 86.06 136 SER A N 1
ATOM 1056 C CA . SER A 1 136 ? -20.329 10.878 8.011 1.00 86.06 136 SER A CA 1
ATOM 1057 C C . SER A 1 136 ? -20.838 9.579 7.373 1.00 86.06 136 SER A C 1
ATOM 1059 O O . SER A 1 136 ? -21.675 9.631 6.471 1.00 86.06 136 SER A O 1
ATOM 1061 N N . SER A 1 137 ? -20.372 8.405 7.824 1.00 83.75 137 SER A N 1
ATOM 1062 C CA . SER A 1 137 ? -20.621 7.096 7.191 1.00 83.75 137 SER A CA 1
ATOM 1063 C C . SER A 1 137 ? -20.106 6.962 5.745 1.00 83.75 137 SER A C 1
ATOM 1065 O O . SER A 1 137 ? -20.371 5.956 5.083 1.00 83.75 137 SER A O 1
ATOM 1067 N N . GLU A 1 138 ? -19.343 7.925 5.225 1.00 87.00 138 GLU A N 1
ATOM 1068 C CA . GLU A 1 138 ? -18.725 7.833 3.897 1.00 87.00 138 GLU A CA 1
ATOM 1069 C C . GLU A 1 138 ? -17.596 6.801 3.866 1.00 87.00 138 GLU A C 1
ATOM 1071 O O . GLU A 1 138 ? -17.417 6.102 2.863 1.00 87.00 138 GLU A O 1
ATOM 1076 N N . LEU A 1 139 ? -16.891 6.630 4.988 1.00 84.00 139 LEU A N 1
ATOM 1077 C CA . LEU A 1 139 ? -15.852 5.615 5.143 1.00 84.00 139 LEU A CA 1
ATOM 1078 C C . LEU A 1 139 ? -16.406 4.205 4.892 1.00 84.00 139 LEU A C 1
ATOM 1080 O O . LEU A 1 139 ? -15.788 3.420 4.172 1.00 84.00 139 LEU A O 1
ATOM 1084 N N . TYR A 1 140 ? -17.613 3.918 5.395 1.00 82.69 140 TYR A N 1
ATOM 1085 C CA . TYR A 1 140 ? -18.329 2.660 5.152 1.00 82.69 140 TYR A CA 1
ATOM 1086 C C . TYR A 1 140 ? -18.507 2.395 3.654 1.00 82.69 140 TYR A C 1
ATOM 1088 O O . TYR A 1 140 ? -18.248 1.290 3.167 1.00 82.69 140 TYR A O 1
ATOM 1096 N N . MET A 1 141 ? -18.947 3.413 2.909 1.00 86.38 141 MET A N 1
ATOM 1097 C CA . MET A 1 141 ? -19.185 3.289 1.473 1.00 86.38 141 MET A CA 1
ATOM 1098 C C . MET A 1 141 ? -17.883 3.053 0.712 1.00 86.38 141 MET A C 1
ATOM 1100 O O . MET A 1 141 ? -17.849 2.196 -0.167 1.00 86.38 141 MET A O 1
ATOM 1104 N N . LEU A 1 142 ? -16.810 3.770 1.057 1.00 88.62 142 LEU A N 1
ATOM 1105 C CA . LEU A 1 142 ? -15.502 3.601 0.421 1.00 88.62 142 LEU A CA 1
ATOM 1106 C C . LEU A 1 142 ? -14.958 2.182 0.618 1.00 88.62 142 LEU A C 1
ATOM 1108 O O . LEU A 1 142 ? -14.557 1.542 -0.352 1.00 88.62 142 LEU A O 1
ATOM 1112 N N . ILE A 1 143 ? -15.004 1.677 1.851 1.00 86.50 143 ILE A N 1
ATOM 1113 C CA . ILE A 1 143 ? -14.544 0.330 2.210 1.00 86.50 143 ILE A CA 1
ATOM 1114 C C . ILE A 1 143 ? -15.371 -0.744 1.489 1.00 86.50 143 ILE A C 1
ATOM 1116 O O . ILE A 1 143 ? -14.809 -1.658 0.884 1.00 86.50 143 ILE A O 1
ATOM 1120 N N . THR A 1 144 ? -16.699 -0.603 1.497 1.00 85.94 144 THR A N 1
ATOM 1121 C CA . THR A 1 144 ? -17.607 -1.559 0.843 1.00 85.94 144 THR A CA 1
ATOM 1122 C C . THR A 1 144 ? -17.416 -1.574 -0.670 1.00 85.94 144 THR A C 1
ATOM 1124 O O . THR A 1 144 ? -17.370 -2.641 -1.278 1.00 85.94 144 THR A O 1
ATOM 1127 N N . ASN A 1 145 ? -17.245 -0.402 -1.285 1.00 88.62 145 ASN A N 1
ATOM 1128 C CA . ASN A 1 145 ? -16.976 -0.284 -2.717 1.00 88.62 145 ASN A CA 1
ATOM 1129 C C . ASN A 1 145 ? -15.602 -0.847 -3.104 1.00 88.62 145 ASN A C 1
ATOM 1131 O O . ASN A 1 145 ? -15.441 -1.314 -4.228 1.00 88.62 145 ASN A O 1
ATOM 1135 N N . ALA A 1 146 ? -14.629 -0.820 -2.188 1.00 87.44 146 ALA A N 1
ATOM 1136 C CA . ALA A 1 146 ? -13.330 -1.458 -2.379 1.00 87.44 146 ALA A CA 1
ATOM 1137 C C . ALA A 1 146 ? -13.379 -2.989 -2.228 1.00 87.44 146 ALA A C 1
ATOM 1139 O O . ALA A 1 146 ? -12.438 -3.659 -2.634 1.00 87.44 146 ALA A O 1
ATOM 1140 N N . GLY A 1 147 ? -14.467 -3.548 -1.686 1.00 84.50 147 GLY A N 1
ATOM 1141 C CA . GLY A 1 147 ? -14.678 -4.993 -1.564 1.00 84.50 147 GLY A CA 1
ATOM 1142 C C . GLY A 1 147 ? -14.531 -5.556 -0.148 1.00 84.50 147 GLY A C 1
ATOM 1143 O O . GLY A 1 147 ? -14.688 -6.762 0.032 1.00 84.50 147 GLY A O 1
ATOM 1144 N N . ALA A 1 148 ? -14.277 -4.717 0.861 1.00 83.12 148 ALA A N 1
ATOM 1145 C CA . ALA A 1 148 ? -14.283 -5.138 2.262 1.00 83.12 148 ALA A CA 1
ATOM 1146 C C . ALA A 1 148 ? -15.685 -5.031 2.878 1.00 83.12 148 ALA A C 1
ATOM 1148 O O . ALA A 1 148 ? -16.430 -4.092 2.614 1.00 83.12 148 ALA A O 1
ATOM 1149 N N . VAL A 1 149 ? -16.041 -5.980 3.741 1.00 81.19 149 VAL A N 1
ATOM 1150 C CA . VAL A 1 149 ? -17.315 -5.996 4.470 1.00 81.19 149 VAL A CA 1
ATOM 1151 C C . VAL A 1 149 ? -17.061 -5.701 5.946 1.00 81.19 149 VAL A C 1
ATOM 1153 O O . VAL A 1 149 ? -16.165 -6.287 6.545 1.00 81.19 149 VAL A O 1
ATOM 1156 N N . LEU A 1 150 ? -17.848 -4.791 6.516 1.00 72.62 150 LEU A N 1
ATOM 1157 C CA . LEU A 1 150 ? -17.839 -4.419 7.937 1.00 72.62 150 LEU A CA 1
ATOM 1158 C C . LEU A 1 150 ? -18.685 -5.394 8.756 1.00 72.62 150 LEU A C 1
ATOM 1160 O O . LEU A 1 150 ? -19.729 -5.821 8.260 1.00 72.62 150 LEU A O 1
ATOM 1164 N N . ASP A 1 151 ? -18.247 -5.692 9.984 1.00 66.44 151 ASP A N 1
ATOM 1165 C CA . ASP A 1 151 ? -18.768 -6.767 10.835 1.00 66.44 151 ASP A CA 1
ATOM 1166 C C . ASP A 1 151 ? -18.795 -8.098 10.075 1.00 66.44 151 ASP A C 1
ATOM 1168 O O . ASP A 1 151 ? -19.737 -8.382 9.330 1.00 66.44 151 ASP A O 1
ATOM 1172 N N . GLY A 1 152 ? -17.837 -9.000 10.316 1.00 53.28 152 GLY A N 1
ATOM 1173 C CA . GLY A 1 152 ? -17.792 -10.340 9.697 1.00 53.28 152 GLY A CA 1
ATOM 1174 C C . GLY A 1 152 ? -19.052 -11.214 9.897 1.00 53.28 152 GLY A C 1
ATOM 1175 O O . GLY A 1 152 ? -19.092 -12.385 9.510 1.00 53.28 152 GLY A O 1
ATOM 1176 N N . ARG A 1 153 ? -20.110 -10.663 10.499 1.00 43.72 153 ARG A N 1
ATOM 1177 C CA . ARG A 1 153 ? -21.481 -11.152 10.563 1.00 43.72 153 ARG A CA 1
ATOM 1178 C C . ARG A 1 153 ? -22.478 -10.013 10.283 1.00 43.72 153 ARG A C 1
ATOM 1180 O O . ARG A 1 153 ? -22.804 -9.270 11.192 1.00 43.72 153 ARG A O 1
ATOM 1187 N N . GLN A 1 154 ? -23.102 -10.002 9.101 1.00 44.66 154 GLN A N 1
ATOM 1188 C CA . GLN A 1 154 ? -24.546 -10.266 8.910 1.00 44.66 154 GLN A CA 1
ATOM 1189 C C . GLN A 1 154 ? -25.050 -9.809 7.527 1.00 44.66 154 GLN A C 1
ATOM 1191 O O . GLN A 1 154 ? -25.508 -8.688 7.338 1.00 44.66 154 GLN A O 1
ATOM 1196 N N . LYS A 1 155 ? -25.164 -10.761 6.597 1.00 37.53 155 LYS A N 1
ATOM 1197 C CA . LYS A 1 155 ? -26.395 -10.917 5.805 1.00 37.53 155 LYS A CA 1
ATOM 1198 C C . LYS A 1 155 ? -26.769 -12.396 5.770 1.00 37.53 155 LYS A C 1
ATOM 1200 O O . LYS A 1 155 ? -26.491 -13.099 4.806 1.00 37.53 155 LYS A O 1
ATOM 1205 N N . LYS A 1 156 ? -27.414 -12.874 6.839 1.00 32.00 156 LYS A N 1
ATOM 1206 C CA . LYS A 1 156 ? -28.375 -13.972 6.688 1.00 32.00 156 LYS A CA 1
ATOM 1207 C C . LYS A 1 156 ? -29.671 -13.336 6.187 1.00 32.00 156 LYS A C 1
ATOM 1209 O O . LYS A 1 156 ? -30.305 -12.595 6.932 1.00 32.00 156 LYS A O 1
ATOM 1214 N N . LYS A 1 157 ? -30.004 -13.570 4.921 1.00 34.44 157 LYS A N 1
ATOM 1215 C CA . LYS A 1 157 ? -31.401 -13.597 4.484 1.00 34.44 157 LYS A CA 1
ATOM 1216 C C . LYS A 1 157 ? -31.866 -15.042 4.518 1.00 34.44 157 LYS A C 1
ATOM 1218 O O . LYS A 1 157 ? -31.024 -15.912 4.203 1.00 34.44 157 LYS A O 1
#

Sequence (157 aa):
LDELQELAAVAAFIAALPQNMIPCSIDPAKPIDPQLVLDFDTRSPRAADELNQIVQDVWSQYPVMLFTKRYQSLQRIIAVMDLQPPPMTFEVDQREDSEVLIPLLHHLTSSTDLPLVLIGGKSVGSIAAIRELDESSELYMLITNAGAVLDGRQKKK

Foldseek 3Di:
DALLLLLLLQLLQCVVDVPLADDLPDDLLDRDDSVSRDPDDCPDPCNVVVSVVSLLVSLQVAQKEKEAAPPDPVCCVQQVQQKVVRHHYDNLVPDPRSVRVVSNCCNSQVADDDTFMHGSSHTQYDPVSCVVCVVVVVNVVSNVVSPMDTDPDDDDD

Secondary structure (DSSP, 8-state):
--HHHHHHHHHHHHHH-TT----TTS-TTSPPPGGGT-SS-TTSTTHHHHHHHHHHHHHHH-SEEEEE-TT-THHHHHHHT--BSPPEEEEGGGSTTHHHHHHHHHHHH---SS-EEEETTEE---HHHHHHHHHTTHHHHHHHHHT-BSSS-----

InterPro domains:
  IPR036249 Thioredoxin-like superfamily [SSF52833] (53-149)

pLDDT: mean 84.53, std 11.78, range [32.0, 94.38]

Organism: NCBI:txid1912939

Radius of gyration: 15.95 Å; chains: 1; bounding box: 52×28×44 Å